Protein AF-A0A286GC21-F1 (afdb_monomer)

Nearest PDB structures (foldseek):
  1fx3-assembly1_D  TM=7.717E-01  e=6.168E-07  Haemophilus influenzae
  1ozb-assembly2_G  TM=7.376E-01  e=6.910E-07  Haemophilus influenzae
  1qyn-assembly1_C  TM=6.977E-01  e=2.782E-07  Escherichia coli
  1ozb-assembly1_A  TM=7.232E-01  e=8.195E-07  Haemophilus influenzae
  5mtw-assembly1_C  TM=7.475E-01  e=8.432E-06  Mycobacterium tuberculosis H37Rv

Radius of gyration: 21.41 Å; Cα contacts (8 Å, |Δi|>4): 264; chains: 1; bounding box: 46×28×85 Å

Mean predicted aligned error: 9.13 Å

Foldseek 3Di:
DDDDQKDFPDKDWPDKDKDFLVVDDLVLAPPPAWDKDKDWFKDADPVDRQKIKIKIWIWTPPDPPSSDRMTIITIMIIIMGGDPVPPDQQVVQQCRQFVVVQVVVVVVQVVQQVVCVPPPHHGHGHDDDGGDRDRDDPPDDGDPDPPDDDPPDDDDDDDDDDDD

Structure (mmCIF, N/CA/C/O backbone):
data_AF-A0A286GC21-F1
#
_entry.id   AF-A0A286GC21-F1
#
loop_
_atom_site.group_PDB
_atom_site.id
_atom_site.type_symbol
_atom_site.label_atom_id
_atom_site.label_alt_id
_atom_site.label_comp_id
_atom_site.label_asym_id
_atom_site.label_entity_id
_atom_site.label_seq_id
_atom_site.pdbx_PDB_ins_code
_atom_site.Cartn_x
_atom_site.Cartn_y
_atom_site.Cartn_z
_atom_site.occupancy
_atom_site.B_iso_or_equiv
_atom_site.auth_seq_id
_atom_site.auth_comp_id
_atom_site.auth_asym_id
_atom_site.auth_atom_id
_atom_site.pdbx_PDB_model_num
ATOM 1 N N . MET A 1 1 ? -2.721 -15.080 27.162 1.00 50.69 1 MET A N 1
ATOM 2 C CA . MET A 1 1 ? -2.319 -14.499 25.864 1.00 50.69 1 MET A CA 1
ATOM 3 C C . MET A 1 1 ? -3.062 -13.187 25.724 1.00 50.69 1 MET A C 1
ATOM 5 O O . MET A 1 1 ? -4.275 -13.203 25.873 1.00 50.69 1 MET A O 1
ATOM 9 N N . THR A 1 2 ? -2.366 -12.069 25.541 1.00 59.03 2 THR A N 1
ATOM 10 C CA . THR A 1 2 ? -3.025 -10.784 25.263 1.00 59.03 2 THR A CA 1
ATOM 11 C C . THR A 1 2 ? -3.534 -10.825 23.826 1.00 59.03 2 THR A C 1
ATOM 13 O O . THR A 1 2 ? -2.758 -11.153 22.929 1.00 59.03 2 THR A O 1
ATOM 16 N N . ALA A 1 3 ? -4.824 -10.568 23.607 1.00 72.69 3 ALA A N 1
ATOM 17 C CA . ALA A 1 3 ? -5.383 -10.482 22.260 1.00 72.69 3 ALA A CA 1
ATOM 18 C C . ALA A 1 3 ? -4.756 -9.300 21.491 1.00 72.69 3 ALA A C 1
ATOM 20 O O . ALA A 1 3 ? -4.343 -8.309 22.101 1.00 72.69 3 ALA A O 1
ATOM 21 N N . SER A 1 4 ? -4.642 -9.415 20.162 1.00 86.25 4 SER A N 1
ATOM 22 C CA . SER A 1 4 ? -4.171 -8.301 19.329 1.00 86.25 4 SER A CA 1
ATOM 23 C C . SER A 1 4 ? -5.161 -7.142 19.411 1.00 86.25 4 SER A C 1
ATOM 25 O O . SER A 1 4 ? -6.358 -7.356 19.261 1.00 86.25 4 SER A O 1
ATOM 27 N N . ARG A 1 5 ? -4.666 -5.913 19.596 1.00 93.25 5 ARG A N 1
ATOM 28 C CA . ARG A 1 5 ? -5.506 -4.700 19.668 1.00 93.25 5 ARG A CA 1
ATOM 29 C C . ARG A 1 5 ? -6.114 -4.298 18.319 1.00 93.25 5 ARG A C 1
ATOM 31 O O . ARG A 1 5 ? -7.091 -3.558 18.285 1.00 93.25 5 ARG A O 1
ATOM 38 N N . LEU A 1 6 ? -5.524 -4.786 17.230 1.00 96.00 6 LEU A N 1
ATOM 39 C CA . LEU A 1 6 ? -5.981 -4.609 15.857 1.00 96.00 6 LEU A CA 1
ATOM 40 C C . LEU A 1 6 ? -5.883 -5.961 15.148 1.00 96.00 6 LEU A C 1
ATOM 42 O O . LEU A 1 6 ? -4.809 -6.568 15.095 1.00 96.00 6 LEU A O 1
ATOM 46 N N . LEU A 1 7 ? -6.999 -6.438 14.614 1.00 96.62 7 LEU A N 1
ATOM 47 C CA . LEU A 1 7 ? -7.070 -7.659 13.824 1.00 96.62 7 LEU A CA 1
ATOM 48 C C . LEU A 1 7 ? -7.334 -7.290 12.367 1.00 96.62 7 LEU A C 1
ATOM 50 O O . LEU A 1 7 ? -8.310 -6.610 12.076 1.00 96.62 7 LEU A O 1
ATOM 54 N N . LEU A 1 8 ? -6.496 -7.768 11.453 1.00 97.38 8 LEU A N 1
ATOM 55 C CA . LEU A 1 8 ? -6.827 -7.791 10.032 1.00 97.38 8 LEU A CA 1
ATOM 56 C C . LEU A 1 8 ? -7.739 -9.000 9.781 1.00 97.38 8 LEU A C 1
ATOM 58 O O . LEU A 1 8 ? -7.286 -10.134 9.924 1.00 97.38 8 LEU A O 1
ATOM 62 N N . GLU A 1 9 ? -9.005 -8.774 9.428 1.00 96.88 9 GLU A N 1
ATOM 63 C CA . GLU A 1 9 ? -9.924 -9.869 9.087 1.00 96.88 9 GLU A CA 1
ATOM 64 C C . GLU A 1 9 ? -9.631 -10.409 7.686 1.00 96.88 9 GLU A C 1
ATOM 66 O O . GLU A 1 9 ? -9.514 -11.615 7.487 1.00 96.88 9 GLU A O 1
ATOM 71 N N . HIS A 1 10 ? -9.496 -9.505 6.716 1.00 97.00 10 HIS A N 1
ATOM 72 C CA . HIS A 1 10 ? -9.059 -9.798 5.356 1.00 97.00 10 HIS A CA 1
ATOM 73 C C . HIS A 1 10 ? -8.671 -8.500 4.640 1.00 97.00 10 HIS A C 1
ATOM 75 O O . HIS A 1 10 ? -9.008 -7.400 5.081 1.00 97.00 10 HIS A O 1
ATOM 81 N N . TYR A 1 11 ? -7.977 -8.626 3.513 1.00 98.31 11 TYR A N 1
ATOM 82 C CA . TYR A 1 11 ? -7.775 -7.537 2.564 1.00 98.31 11 TYR A CA 1
ATOM 83 C C . TYR A 1 11 ? -7.959 -8.054 1.142 1.00 98.31 11 TYR A C 1
ATOM 85 O O . TYR A 1 11 ? -7.872 -9.258 0.891 1.00 98.31 11 TYR A O 1
ATOM 93 N N . PHE A 1 12 ? -8.194 -7.143 0.209 1.00 98.38 12 PHE A N 1
ATOM 94 C CA . PHE A 1 12 ? -8.270 -7.458 -1.209 1.00 98.38 12 PHE A CA 1
ATOM 95 C C . PHE A 1 12 ? -7.683 -6.332 -2.058 1.00 98.38 12 PHE A C 1
ATOM 97 O O . PHE A 1 12 ? -7.525 -5.195 -1.607 1.00 98.38 12 PHE A O 1
ATOM 104 N N . VAL A 1 13 ? -7.339 -6.679 -3.297 1.00 98.56 13 VAL A N 1
ATOM 105 C CA . VAL A 1 13 ? -6.910 -5.726 -4.321 1.00 98.56 13 VAL A CA 1
ATOM 106 C C . VAL A 1 13 ? -8.155 -5.079 -4.913 1.00 98.56 13 VAL A C 1
ATOM 108 O O . VAL A 1 13 ? -8.978 -5.762 -5.517 1.00 98.56 13 VAL A O 1
ATOM 111 N N . GLU A 1 14 ? -8.296 -3.773 -4.714 1.00 97.94 14 GLU A N 1
ATOM 112 C CA . GLU A 1 14 ? -9.371 -2.964 -5.296 1.00 97.94 14 GLU A CA 1
ATOM 113 C C . GLU A 1 14 ? -8.979 -2.478 -6.699 1.00 97.94 14 GLU A C 1
ATOM 115 O O . GLU A 1 14 ? -9.796 -2.482 -7.615 1.00 97.94 14 GLU A O 1
ATOM 120 N N . GLU A 1 15 ? -7.705 -2.126 -6.887 1.00 98.38 15 GLU A N 1
ATOM 121 C CA . GLU A 1 15 ? -7.144 -1.680 -8.162 1.00 98.38 15 GLU A CA 1
ATOM 122 C C . GLU A 1 15 ? -5.714 -2.209 -8.306 1.00 98.38 15 GLU A C 1
ATOM 124 O O . GLU A 1 15 ? -4.927 -2.127 -7.365 1.00 98.38 15 GLU A O 1
ATOM 129 N N . LEU A 1 16 ? -5.354 -2.720 -9.484 1.00 98.25 16 LEU A N 1
ATOM 130 C CA . LEU A 1 16 ? -3.967 -3.000 -9.852 1.00 98.25 16 LEU A CA 1
ATOM 131 C C . LEU A 1 16 ? -3.754 -2.649 -11.322 1.00 98.25 16 LEU A C 1
ATOM 133 O O . LEU A 1 16 ? -4.297 -3.296 -12.216 1.00 98.25 16 LEU A O 1
ATOM 137 N N . SER A 1 17 ? -2.920 -1.646 -11.557 1.00 97.69 17 SER A N 1
ATOM 138 C CA . SER A 1 17 ? -2.434 -1.246 -12.870 1.00 97.69 17 SER A CA 1
ATOM 139 C C . SER A 1 17 ? -0.913 -1.294 -12.870 1.00 97.69 17 SER A C 1
ATOM 141 O O . SER A 1 17 ? -0.264 -0.723 -11.992 1.00 97.69 17 SER A O 1
ATOM 143 N N . VAL A 1 18 ? -0.344 -1.992 -13.852 1.00 96.69 18 VAL A N 1
ATOM 144 C CA . VAL A 1 18 ? 1.100 -2.050 -14.090 1.00 96.69 18 VAL A CA 1
ATOM 145 C C . VAL A 1 18 ? 1.340 -1.882 -15.580 1.00 96.69 18 VAL A C 1
ATOM 147 O O . VAL A 1 18 ? 0.899 -2.702 -16.383 1.00 96.69 18 VAL A O 1
ATOM 150 N N . ALA A 1 19 ? 2.061 -0.830 -15.946 1.00 94.88 19 ALA A N 1
ATOM 151 C CA . ALA A 1 19 ? 2.492 -0.578 -17.311 1.00 94.88 19 ALA A CA 1
ATOM 152 C C . ALA A 1 19 ? 4.019 -0.522 -17.356 1.00 94.88 19 ALA A C 1
ATOM 154 O O . ALA A 1 19 ? 4.627 0.326 -16.708 1.00 94.88 19 ALA A O 1
ATOM 155 N N . ALA A 1 20 ? 4.638 -1.420 -18.119 1.00 94.56 20 ALA A N 1
ATOM 156 C CA . ALA A 1 20 ? 6.063 -1.347 -18.421 1.00 94.56 20 ALA A CA 1
ATOM 157 C C . ALA A 1 20 ? 6.313 -0.280 -19.497 1.00 94.56 20 ALA A C 1
ATOM 159 O O . ALA A 1 20 ? 5.565 -0.196 -20.473 1.00 94.56 20 ALA A O 1
ATOM 160 N N . ASN A 1 21 ? 7.375 0.508 -19.350 1.00 92.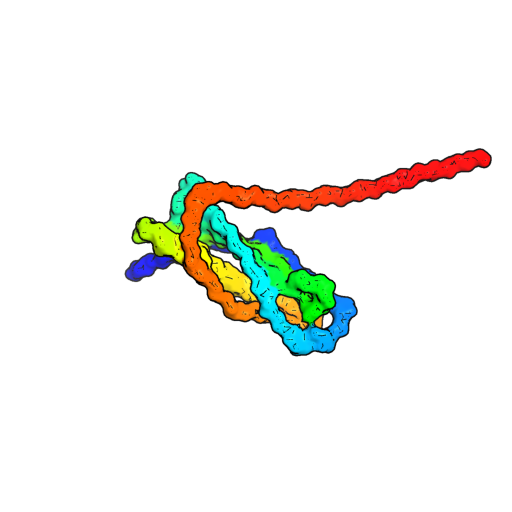69 21 ASN A N 1
ATOM 161 C CA . ASN A 1 21 ? 7.796 1.483 -20.353 1.00 92.69 21 ASN A CA 1
ATOM 162 C C . ASN A 1 21 ? 8.614 0.808 -21.471 1.00 92.69 21 ASN A C 1
ATOM 164 O O . ASN A 1 21 ? 9.819 1.003 -21.581 1.00 92.69 21 ASN A O 1
ATOM 168 N N . VAL A 1 22 ? 7.961 -0.058 -22.252 1.00 91.50 22 VAL A N 1
ATOM 169 C CA . VAL A 1 22 ? 8.617 -0.972 -23.211 1.00 91.50 22 VAL A CA 1
ATOM 170 C C . VAL A 1 22 ? 9.337 -0.279 -24.369 1.00 91.50 22 VAL A C 1
ATOM 172 O O . VAL A 1 22 ? 10.215 -0.888 -24.973 1.00 91.50 22 VAL A O 1
ATOM 175 N N . ASP A 1 23 ? 8.981 0.970 -24.665 1.00 89.88 23 ASP A N 1
ATOM 176 C CA . ASP A 1 23 ? 9.559 1.744 -25.768 1.00 89.88 23 ASP A CA 1
ATOM 177 C C . ASP A 1 23 ? 10.816 2.534 -25.354 1.00 89.88 23 ASP A C 1
ATOM 179 O O . ASP A 1 23 ? 11.501 3.100 -26.206 1.00 89.88 23 ASP A O 1
ATOM 183 N N . ALA A 1 24 ? 11.129 2.597 -24.055 1.00 87.38 24 ALA A N 1
ATOM 184 C CA . ALA A 1 24 ? 12.289 3.318 -23.543 1.00 87.38 24 ALA A CA 1
ATOM 185 C C . ALA A 1 24 ? 13.573 2.478 -23.614 1.00 87.38 24 ALA A C 1
ATOM 187 O O . ALA A 1 24 ? 13.557 1.267 -23.391 1.00 87.38 24 ALA A O 1
ATOM 188 N N . ASP A 1 25 ? 14.704 3.144 -23.864 1.00 88.50 25 ASP A N 1
ATOM 189 C CA . ASP A 1 25 ? 16.025 2.523 -23.749 1.00 88.50 25 ASP A CA 1
ATOM 190 C C . ASP A 1 25 ? 16.265 2.105 -22.285 1.00 88.50 25 ASP A C 1
ATOM 192 O O . ASP A 1 25 ? 16.293 2.979 -21.415 1.00 88.50 25 ASP A O 1
ATOM 196 N N . PRO A 1 26 ? 16.473 0.807 -21.980 1.00 87.88 26 PRO A N 1
ATOM 197 C CA . PRO A 1 26 ? 16.720 0.344 -20.616 1.00 87.88 26 PRO A CA 1
ATOM 198 C C . PRO A 1 26 ? 17.866 1.073 -19.896 1.00 87.88 26 PRO A C 1
ATOM 200 O O . PRO A 1 26 ? 17.869 1.131 -18.665 1.00 87.88 26 PRO A O 1
ATOM 203 N N . ALA A 1 27 ? 18.831 1.637 -20.635 1.00 88.62 27 ALA A N 1
ATOM 204 C CA . ALA A 1 27 ? 19.946 2.391 -20.069 1.00 88.62 27 ALA A CA 1
ATOM 205 C C . ALA A 1 27 ? 19.496 3.616 -19.253 1.00 88.62 27 ALA A C 1
ATOM 207 O O . ALA A 1 27 ? 20.182 3.991 -18.303 1.00 88.62 27 ALA A O 1
ATOM 208 N N . VAL A 1 28 ? 18.330 4.204 -19.555 1.00 88.56 28 VAL A N 1
ATOM 209 C CA . VAL A 1 28 ? 17.809 5.369 -18.815 1.00 88.56 28 VAL A CA 1
ATOM 210 C C . VAL A 1 28 ? 17.364 5.020 -17.391 1.00 88.56 28 VAL A C 1
ATOM 212 O O . VAL A 1 28 ? 17.217 5.911 -16.561 1.00 88.56 28 VAL A O 1
ATOM 215 N N . PHE A 1 29 ? 17.181 3.730 -17.085 1.00 89.56 29 PHE A N 1
ATOM 216 C CA . PHE A 1 29 ? 16.713 3.256 -15.780 1.00 89.56 29 PHE A CA 1
ATOM 217 C C . PHE A 1 29 ? 17.834 2.798 -14.841 1.00 89.56 29 PHE A C 1
ATOM 219 O O . PHE A 1 29 ? 17.536 2.397 -13.718 1.00 89.56 29 PHE A O 1
ATOM 226 N N . ALA A 1 30 ? 19.104 2.832 -15.262 1.00 86.69 30 ALA A N 1
ATOM 227 C CA . ALA A 1 30 ? 20.219 2.260 -14.493 1.00 86.69 30 ALA A CA 1
ATOM 228 C C . ALA A 1 30 ? 20.303 2.804 -13.050 1.00 86.69 30 ALA A C 1
ATOM 230 O O . ALA A 1 30 ? 20.485 2.049 -12.088 1.00 86.69 30 ALA A O 1
ATOM 231 N N . ASP A 1 31 ? 20.078 4.108 -12.893 1.00 88.44 31 ASP A N 1
ATOM 232 C CA . ASP A 1 31 ? 20.121 4.797 -11.601 1.00 88.44 31 ASP A CA 1
ATOM 233 C C . ASP A 1 31 ? 18.734 5.084 -11.017 1.00 88.44 31 ASP A C 1
ATOM 235 O O . ASP A 1 31 ? 18.626 5.633 -9.921 1.00 88.44 31 ASP A O 1
ATOM 239 N N . TRP A 1 32 ? 17.666 4.664 -11.700 1.00 91.56 32 TRP A N 1
ATOM 240 C CA . TRP A 1 32 ? 16.309 4.883 -11.219 1.00 91.56 32 TRP A CA 1
ATOM 241 C C . TRP A 1 32 ? 16.063 4.130 -9.909 1.00 91.56 32 TRP A C 1
ATOM 243 O O . TRP A 1 32 ? 16.501 2.987 -9.720 1.00 91.56 32 TRP A O 1
ATOM 253 N N . ARG A 1 33 ? 15.347 4.772 -8.988 1.00 92.25 33 ARG A N 1
ATOM 254 C CA . ARG A 1 33 ? 14.902 4.183 -7.726 1.00 92.25 33 ARG A CA 1
ATOM 255 C C . ARG A 1 33 ? 13.405 4.440 -7.560 1.00 92.25 33 ARG A C 1
ATOM 257 O O . ARG A 1 33 ? 12.933 5.504 -7.949 1.00 92.25 33 ARG A O 1
ATOM 264 N N . PRO A 1 34 ? 12.651 3.481 -7.001 1.00 94.12 34 PRO A N 1
ATOM 265 C CA . PRO A 1 34 ? 11.231 3.673 -6.773 1.00 94.12 34 PRO A CA 1
ATOM 266 C C . PRO A 1 34 ? 10.993 4.709 -5.678 1.00 94.12 34 PRO A C 1
ATOM 268 O O . PRO A 1 34 ? 11.397 4.511 -4.533 1.00 94.12 34 PRO A O 1
ATOM 271 N N . GLU A 1 35 ? 10.267 5.760 -6.034 1.00 93.62 35 GLU A N 1
ATOM 272 C CA . GLU A 1 35 ? 9.711 6.748 -5.112 1.00 93.62 35 GLU A CA 1
ATOM 273 C C . GLU A 1 35 ? 8.191 6.536 -5.065 1.00 93.62 35 GLU A C 1
ATOM 275 O O . GLU A 1 35 ? 7.482 6.935 -5.994 1.00 93.62 35 GLU A O 1
ATOM 280 N N . PRO A 1 36 ? 7.674 5.791 -4.071 1.00 95.56 36 PRO A N 1
ATOM 281 C CA . PRO A 1 36 ? 6.247 5.552 -3.961 1.00 95.56 36 PRO A CA 1
ATOM 282 C C . PRO A 1 36 ? 5.530 6.786 -3.407 1.00 95.56 36 PRO A C 1
ATOM 284 O O . PRO A 1 36 ? 5.931 7.348 -2.395 1.00 95.56 36 PRO A O 1
ATOM 287 N N . ALA A 1 37 ? 4.409 7.148 -4.020 1.00 96.44 37 ALA A N 1
ATOM 288 C CA . ALA A 1 37 ? 3.423 8.037 -3.419 1.00 96.44 37 ALA A CA 1
ATOM 289 C C . ALA A 1 37 ? 2.324 7.191 -2.765 1.00 96.44 37 ALA A C 1
ATOM 291 O O . ALA A 1 37 ? 1.856 6.219 -3.371 1.00 96.44 37 ALA A O 1
ATOM 292 N N . THR A 1 38 ? 1.905 7.552 -1.549 1.00 97.25 38 THR A N 1
ATOM 293 C CA . THR A 1 38 ? 0.845 6.837 -0.828 1.00 97.25 38 THR A CA 1
ATOM 294 C C . THR A 1 38 ? -0.355 7.728 -0.511 1.00 97.25 38 THR A C 1
ATOM 296 O O . THR A 1 38 ? -0.210 8.861 -0.061 1.00 97.25 38 THR A O 1
ATOM 299 N N . GLU A 1 39 ? -1.558 7.199 -0.733 1.00 97.50 39 GLU A N 1
ATOM 300 C CA . GLU A 1 39 ? -2.834 7.822 -0.352 1.00 97.50 39 GLU A CA 1
ATOM 301 C C . GLU A 1 39 ? -3.577 6.869 0.588 1.00 97.50 39 GLU A C 1
ATOM 303 O O . GLU A 1 39 ? -3.544 5.647 0.395 1.00 97.50 39 GLU A O 1
ATOM 308 N N . ARG A 1 40 ? -4.230 7.415 1.617 1.00 97.06 40 ARG A N 1
ATOM 309 C CA . ARG A 1 40 ? -4.917 6.643 2.658 1.00 97.06 40 ARG A CA 1
ATOM 310 C C . ARG A 1 40 ? -6.344 7.151 2.809 1.00 97.06 40 ARG A C 1
ATOM 312 O O . ARG A 1 40 ? -6.530 8.339 3.045 1.00 97.06 40 ARG A O 1
ATOM 319 N N . ASP A 1 41 ? -7.309 6.239 2.738 1.00 95.81 41 ASP A N 1
ATOM 320 C CA . ASP A 1 41 ? -8.713 6.529 3.035 1.00 95.81 41 ASP A CA 1
ATOM 321 C C . ASP A 1 41 ? -9.186 5.646 4.188 1.00 95.81 41 ASP A C 1
ATOM 323 O O . ASP A 1 41 ? -8.882 4.448 4.240 1.00 95.81 41 ASP A O 1
ATOM 327 N N . TYR A 1 42 ? -9.966 6.227 5.091 1.00 95.00 42 TYR A N 1
ATOM 328 C CA . TYR A 1 42 ? -10.481 5.549 6.274 1.00 95.00 42 TYR A CA 1
ATOM 329 C C . TYR A 1 42 ? -12.004 5.608 6.265 1.00 95.00 42 TYR A C 1
ATOM 331 O O . TYR A 1 42 ? -12.589 6.645 5.965 1.00 95.00 42 TYR A O 1
ATOM 339 N N . ALA A 1 43 ? -12.652 4.498 6.601 1.00 92.62 43 ALA A N 1
ATOM 340 C CA . ALA A 1 43 ? -14.097 4.455 6.777 1.00 92.62 43 ALA A CA 1
ATOM 341 C C . ALA A 1 43 ? -14.458 3.556 7.958 1.00 92.62 43 ALA A C 1
ATOM 343 O O . ALA A 1 43 ? -13.828 2.522 8.178 1.00 92.62 43 ALA A O 1
ATOM 344 N N . SER A 1 44 ? -15.496 3.925 8.698 1.00 88.69 44 SER A N 1
ATOM 345 C CA . SER A 1 44 ? -16.064 3.088 9.756 1.00 88.69 44 SER A CA 1
ATOM 346 C C . SER A 1 44 ? -17.309 2.377 9.239 1.00 88.69 44 SER A C 1
ATOM 348 O O . SER A 1 44 ? -18.056 2.929 8.430 1.00 88.69 44 SER A O 1
ATOM 350 N N . SER A 1 45 ? -17.534 1.141 9.683 1.00 86.31 45 SER A N 1
ATOM 351 C CA . SER A 1 45 ? -18.771 0.433 9.367 1.00 86.31 45 SER A CA 1
ATOM 352 C C . SER A 1 45 ? -19.943 1.064 10.129 1.00 86.31 45 SER A C 1
ATOM 354 O O . SER A 1 45 ? -19.848 1.210 11.350 1.00 86.31 45 SER A O 1
ATOM 356 N N . PRO A 1 46 ? -21.059 1.403 9.456 1.00 80.56 46 PRO A N 1
ATOM 357 C CA . PRO A 1 46 ? -22.259 1.883 10.139 1.00 80.56 46 PRO A CA 1
ATOM 358 C C . PRO A 1 46 ? -22.920 0.785 10.989 1.00 80.56 46 PRO A C 1
ATOM 360 O O . PRO A 1 46 ? -23.606 1.095 11.960 1.00 80.56 46 PRO A O 1
ATOM 363 N 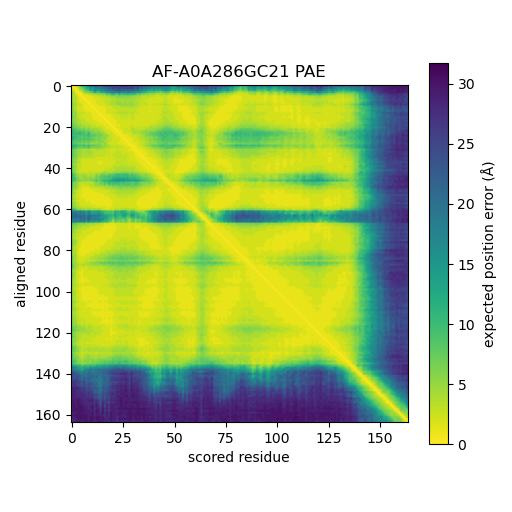N . ASP A 1 47 ? -22.692 -0.487 10.648 1.00 86.56 47 ASP A N 1
ATOM 364 C CA . ASP A 1 47 ? -23.341 -1.637 11.286 1.00 86.56 47 ASP A CA 1
ATOM 365 C C . ASP A 1 47 ? -22.542 -2.206 12.474 1.00 86.56 47 ASP A C 1
ATOM 367 O O . ASP A 1 47 ? -23.111 -2.843 13.360 1.00 86.56 47 ASP A O 1
ATOM 371 N N . ASP A 1 48 ? -21.219 -1.998 12.510 1.00 89.94 48 ASP A N 1
ATOM 372 C CA . ASP A 1 48 ? -20.352 -2.440 13.613 1.00 89.94 48 ASP A CA 1
ATOM 373 C C . ASP A 1 48 ? -19.254 -1.398 13.879 1.00 89.94 48 ASP A C 1
ATOM 375 O O . ASP A 1 48 ? -18.291 -1.324 13.113 1.00 89.94 48 ASP A O 1
ATOM 379 N N . PRO A 1 49 ? -19.320 -0.640 14.990 1.00 87.38 49 PRO A N 1
ATOM 380 C CA . PRO A 1 49 ? -18.369 0.434 15.287 1.00 87.38 49 PRO A CA 1
ATOM 381 C C . PRO A 1 49 ? -16.937 -0.056 15.542 1.00 87.38 49 PRO A C 1
ATOM 383 O O . PRO A 1 49 ? -16.033 0.757 15.708 1.00 87.38 49 PRO A O 1
ATOM 386 N N . ARG A 1 50 ? -16.719 -1.375 15.611 1.00 90.50 50 ARG A N 1
ATOM 387 C CA . ARG A 1 50 ? -15.389 -1.981 15.756 1.00 90.50 50 ARG A CA 1
ATOM 388 C C . ARG A 1 50 ? -14.775 -2.370 14.419 1.00 90.50 50 ARG A C 1
ATOM 390 O O . ARG A 1 50 ? -13.609 -2.759 14.405 1.00 90.50 50 ARG A O 1
ATOM 397 N N . LEU A 1 51 ? -15.548 -2.340 13.334 1.00 94.62 51 LEU A N 1
ATOM 398 C CA . LEU A 1 51 ? -15.077 -2.627 11.988 1.00 94.62 51 LEU A CA 1
ATOM 399 C C . LEU A 1 51 ? -14.723 -1.332 11.268 1.00 94.62 51 LEU A C 1
ATOM 401 O O . LEU A 1 51 ? -15.556 -0.445 11.088 1.00 94.62 51 LEU A O 1
ATOM 405 N N . HIS A 1 52 ? -13.487 -1.276 10.792 1.00 96.12 52 HIS A N 1
ATOM 406 C CA . HIS A 1 52 ? -12.955 -0.162 10.031 1.00 96.12 52 HIS A CA 1
ATOM 407 C C . HIS A 1 52 ? -12.364 -0.663 8.721 1.00 96.12 52 HIS A C 1
ATOM 409 O O . HIS A 1 52 ? -11.772 -1.741 8.643 1.00 96.12 52 HIS A O 1
ATOM 415 N N . GLN A 1 53 ? -12.511 0.146 7.686 1.00 96.62 53 GLN A N 1
ATOM 416 C CA . GLN A 1 53 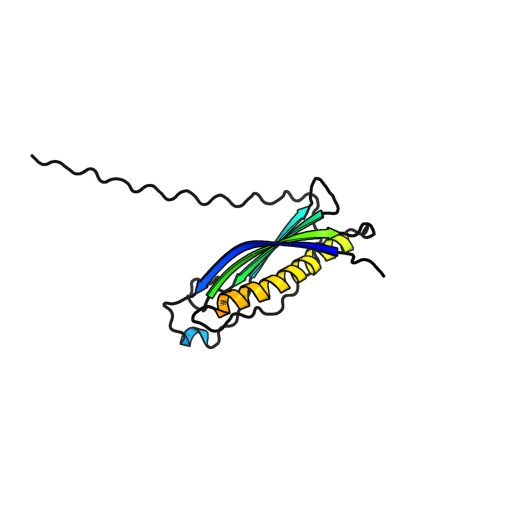? -11.873 -0.056 6.404 1.00 96.62 53 GLN A CA 1
ATOM 417 C C . GLN A 1 53 ? -10.723 0.928 6.280 1.00 96.62 53 GLN A C 1
ATOM 419 O O . GLN A 1 53 ? -10.891 2.123 6.522 1.00 96.62 53 GLN A O 1
ATOM 424 N N . VAL A 1 54 ? -9.570 0.417 5.868 1.00 98.00 54 VAL A N 1
ATOM 425 C CA . VAL A 1 54 ? -8.430 1.242 5.478 1.00 98.00 54 VAL A CA 1
ATOM 426 C C . VAL A 1 54 ? -8.115 0.916 4.033 1.00 98.00 54 VAL A C 1
ATOM 428 O O . VAL A 1 54 ? -7.855 -0.242 3.694 1.00 98.00 54 VAL A O 1
ATOM 431 N N . ARG A 1 55 ? -8.160 1.930 3.177 1.00 98.38 55 ARG A N 1
ATOM 432 C CA . ARG A 1 55 ? -7.678 1.848 1.804 1.00 98.38 55 ARG A CA 1
ATOM 433 C C . ARG A 1 55 ? -6.290 2.460 1.750 1.00 98.38 55 ARG A C 1
ATOM 435 O O . ARG A 1 55 ? -6.087 3.569 2.230 1.00 98.38 55 ARG A O 1
ATOM 442 N N . LEU A 1 56 ? -5.350 1.731 1.167 1.00 98.75 56 LEU A N 1
ATOM 443 C CA . LEU A 1 56 ? -4.008 2.215 0.874 1.00 98.75 56 LEU A CA 1
ATOM 444 C C . LEU A 1 56 ? -3.802 2.159 -0.634 1.00 98.75 56 LEU A C 1
ATOM 446 O O . LEU A 1 56 ? -3.830 1.075 -1.220 1.00 98.75 56 LEU A O 1
ATOM 450 N N . THR A 1 57 ? -3.560 3.314 -1.242 1.00 98.69 57 THR A N 1
ATOM 451 C CA . THR A 1 57 ? -3.109 3.397 -2.631 1.00 98.69 57 THR A CA 1
ATOM 452 C C . THR A 1 57 ? -1.616 3.654 -2.665 1.00 98.69 57 THR A C 1
ATOM 454 O O . THR A 1 57 ? -1.132 4.542 -1.973 1.00 98.69 57 THR A O 1
ATOM 457 N N . VAL A 1 58 ? -0.897 2.895 -3.484 1.00 98.44 58 VAL A N 1
ATOM 458 C CA . VAL A 1 58 ? 0.528 3.062 -3.761 1.00 98.44 58 VAL A CA 1
ATOM 459 C C . VAL A 1 58 ? 0.692 3.343 -5.249 1.00 98.44 58 VAL A C 1
ATOM 461 O O . VAL A 1 58 ? 0.255 2.549 -6.086 1.00 98.44 58 VAL A O 1
ATOM 464 N N . THR A 1 59 ? 1.338 4.458 -5.575 1.00 97.88 59 THR A N 1
ATOM 465 C CA . THR A 1 59 ? 1.663 4.843 -6.952 1.00 97.88 59 THR A CA 1
ATOM 466 C C . THR A 1 59 ? 3.177 4.927 -7.116 1.00 97.88 59 THR A C 1
ATOM 468 O O . THR A 1 59 ? 3.850 5.485 -6.259 1.00 97.88 59 THR A O 1
ATOM 471 N N . VAL A 1 60 ? 3.724 4.383 -8.204 1.00 95.56 60 VAL A N 1
ATOM 472 C CA . VAL A 1 60 ? 5.160 4.450 -8.539 1.00 95.56 60 VAL A CA 1
ATOM 473 C C . VAL A 1 60 ? 5.319 4.872 -9.993 1.00 95.56 60 VAL A C 1
ATOM 475 O O . VAL A 1 60 ? 4.584 4.386 -10.856 1.00 95.56 60 VAL A O 1
ATOM 478 N N . GLY A 1 61 ? 6.299 5.737 -10.267 1.00 90.94 61 GLY A N 1
ATOM 479 C CA . GLY A 1 61 ? 6.602 6.188 -11.625 1.00 90.94 61 GLY A CA 1
ATOM 480 C C . GLY A 1 61 ? 5.512 7.091 -12.202 1.00 90.94 61 GLY A C 1
ATOM 481 O O . GLY A 1 61 ? 5.154 6.946 -13.364 1.00 90.94 61 GLY A O 1
ATOM 482 N N . HIS A 1 62 ? 4.950 7.993 -11.392 1.00 74.44 62 HIS A N 1
ATOM 483 C CA . HIS A 1 62 ? 3.881 8.904 -11.820 1.00 74.44 62 HIS A CA 1
ATOM 484 C C . HIS A 1 62 ? 4.350 9.993 -12.803 1.00 74.44 62 HIS A C 1
ATOM 486 O O . HIS A 1 62 ? 3.543 10.797 -13.262 1.00 74.44 62 HIS A O 1
ATOM 492 N N . ASP A 1 63 ? 5.643 10.039 -13.119 1.00 66.56 63 ASP A N 1
ATOM 493 C CA . ASP A 1 63 ? 6.227 11.042 -13.997 1.00 66.56 63 ASP A CA 1
ATOM 494 C C . ASP A 1 63 ? 6.017 10.654 -15.464 1.00 66.56 63 ASP A C 1
ATOM 496 O O . ASP A 1 63 ? 6.538 9.644 -15.949 1.00 66.56 63 ASP A O 1
ATOM 500 N N . ASP A 1 64 ? 5.337 11.516 -16.219 1.00 58.72 64 ASP A N 1
ATOM 501 C CA . ASP A 1 64 ? 5.188 11.383 -17.676 1.00 58.72 64 ASP A CA 1
ATOM 502 C C . ASP A 1 64 ? 6.509 11.604 -18.442 1.00 58.72 64 ASP A C 1
ATOM 504 O O . ASP A 1 64 ? 6.553 11.503 -19.668 1.00 58.72 64 ASP A O 1
ATOM 508 N N . SER A 1 65 ? 7.611 11.873 -17.733 1.00 66.00 65 SER A N 1
ATOM 509 C CA . SER A 1 65 ? 8.953 12.055 -18.299 1.00 66.00 65 SER A CA 1
ATOM 510 C C . SER A 1 65 ? 9.526 10.784 -18.939 1.00 66.00 65 SER A C 1
ATOM 512 O O . SER A 1 65 ? 10.562 10.848 -19.598 1.00 66.00 65 SER A O 1
ATOM 514 N N . GLY A 1 66 ? 8.884 9.625 -18.739 1.00 66.88 66 GLY A N 1
ATOM 515 C CA . GLY A 1 66 ? 9.386 8.333 -19.208 1.00 66.88 66 GLY A CA 1
ATOM 516 C C . GLY A 1 66 ? 10.603 7.835 -18.422 1.00 66.88 66 GLY A C 1
ATOM 517 O O . GLY A 1 66 ? 11.235 6.869 -18.838 1.00 66.88 66 GLY A O 1
ATOM 518 N N . ALA A 1 67 ? 10.919 8.461 -17.285 1.00 80.25 67 ALA A N 1
ATOM 519 C CA . ALA A 1 67 ? 12.104 8.163 -16.482 1.00 80.25 67 ALA A CA 1
ATOM 520 C C . ALA A 1 67 ? 11.965 6.931 -15.566 1.00 80.25 67 ALA A C 1
ATOM 522 O O . ALA A 1 67 ? 12.918 6.584 -14.875 1.00 80.25 67 ALA A O 1
ATOM 523 N N . ALA A 1 68 ? 10.809 6.257 -15.555 1.00 92.56 68 ALA A N 1
ATOM 524 C CA . ALA A 1 68 ? 10.571 5.057 -14.753 1.00 92.56 68 ALA A CA 1
ATOM 525 C C . ALA A 1 68 ? 10.369 3.804 -15.634 1.00 92.56 68 ALA A C 1
ATOM 527 O O . ALA A 1 68 ? 9.682 3.885 -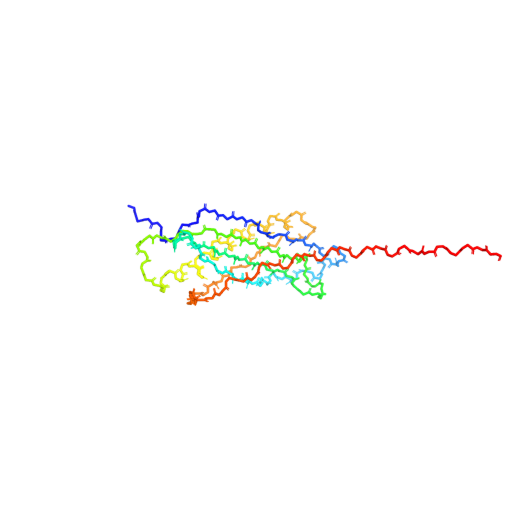16.660 1.00 92.56 68 ALA A O 1
ATOM 528 N N . PRO A 1 69 ? 10.897 2.630 -15.226 1.00 95.00 69 PRO A N 1
ATOM 529 C CA . PRO A 1 69 ? 10.726 1.375 -15.965 1.00 95.00 69 PRO A CA 1
ATOM 530 C C . PRO A 1 69 ? 9.280 0.867 -15.926 1.00 95.00 69 PRO A C 1
ATOM 532 O O . PRO A 1 69 ? 8.819 0.199 -16.854 1.00 95.00 69 PRO A O 1
ATOM 535 N N . TYR A 1 70 ? 8.552 1.200 -14.859 1.00 95.62 70 TYR A N 1
ATOM 536 C CA . TYR A 1 70 ? 7.157 0.834 -14.661 1.00 95.62 70 TYR A CA 1
ATOM 537 C C . TYR A 1 70 ? 6.358 2.022 -14.135 1.00 95.62 70 TYR A C 1
ATOM 539 O O . TYR A 1 70 ? 6.832 2.755 -13.267 1.00 95.62 70 TYR A O 1
ATOM 547 N N . ARG A 1 71 ? 5.113 2.140 -14.598 1.00 95.50 71 ARG A N 1
ATOM 548 C CA . ARG A 1 71 ? 4.061 2.902 -13.925 1.00 95.50 71 ARG A CA 1
ATOM 549 C C . ARG A 1 71 ? 3.165 1.926 -13.189 1.00 95.50 71 ARG A C 1
ATOM 551 O O . ARG A 1 71 ? 2.604 1.020 -13.809 1.00 95.50 71 ARG A O 1
ATOM 558 N N . VAL A 1 72 ? 3.058 2.094 -11.880 1.00 97.19 72 VAL A N 1
ATOM 559 C CA . VAL A 1 72 ? 2.275 1.213 -11.014 1.00 97.19 72 VAL A CA 1
ATOM 560 C C . VAL A 1 72 ? 1.253 2.043 -10.261 1.00 97.19 72 VAL A C 1
ATOM 562 O O . VAL A 1 72 ? 1.607 3.068 -9.684 1.00 97.19 72 VAL A O 1
ATOM 565 N N . ARG A 1 73 ? 0.009 1.568 -10.222 1.00 98.12 73 ARG A N 1
ATOM 566 C CA . ARG A 1 73 ? -1.012 2.014 -9.274 1.00 98.12 73 ARG A CA 1
ATOM 567 C C . ARG A 1 73 ? -1.658 0.785 -8.651 1.00 98.12 73 ARG A C 1
ATOM 569 O O . ARG A 1 73 ? -2.203 -0.055 -9.362 1.00 98.12 73 ARG A O 1
ATOM 576 N N . LEU A 1 74 ? -1.563 0.667 -7.335 1.00 98.69 74 LEU A N 1
ATOM 577 C CA . LEU A 1 74 ? -2.129 -0.431 -6.562 1.00 98.69 74 LEU A CA 1
ATOM 578 C C . LEU A 1 74 ? -2.975 0.148 -5.436 1.00 98.69 74 LEU A C 1
ATOM 580 O O . LEU A 1 74 ? -2.440 0.862 -4.596 1.00 98.69 74 LEU A O 1
ATOM 584 N N . ALA A 1 75 ? -4.257 -0.197 -5.387 1.00 98.75 75 ALA A N 1
ATOM 585 C CA . ALA A 1 75 ? -5.122 0.080 -4.250 1.00 98.75 75 ALA A CA 1
ATOM 586 C C . ALA A 1 75 ? -5.470 -1.226 -3.532 1.00 98.75 75 ALA A C 1
ATOM 588 O O . ALA A 1 75 ? -6.019 -2.159 -4.125 1.00 98.75 75 ALA A O 1
ATOM 589 N N . LEU A 1 76 ? -5.158 -1.282 -2.241 1.00 98.75 76 LEU A N 1
ATOM 590 C CA . LEU A 1 76 ? -5.565 -2.354 -1.342 1.00 98.75 76 LEU A CA 1
ATOM 591 C C . LEU A 1 76 ? -6.617 -1.827 -0.379 1.00 98.75 76 LEU A C 1
ATOM 593 O O . LEU A 1 76 ? -6.451 -0.745 0.183 1.00 98.75 76 LEU A O 1
ATOM 597 N N . ARG A 1 77 ? -7.649 -2.629 -0.127 1.00 98.62 77 ARG A N 1
ATOM 598 C CA . ARG A 1 77 ? -8.610 -2.379 0.945 1.00 98.62 77 ARG A CA 1
ATOM 599 C C . ARG A 1 77 ? -8.482 -3.458 2.003 1.00 98.62 77 ARG A C 1
ATOM 601 O O . ARG A 1 77 ? -8.641 -4.639 1.706 1.00 98.62 77 ARG A O 1
ATOM 608 N N . GLY A 1 78 ? -8.185 -3.043 3.229 1.00 98.25 78 GLY A N 1
ATOM 609 C CA . GLY A 1 78 ? -8.161 -3.906 4.402 1.00 98.25 78 GLY A CA 1
ATOM 610 C C . GLY A 1 78 ? -9.376 -3.683 5.286 1.00 98.25 78 GLY A C 1
ATOM 611 O O . GLY A 1 78 ? -9.783 -2.542 5.510 1.00 98.25 78 GLY A O 1
ATOM 612 N N . ILE A 1 79 ? -9.920 -4.779 5.806 1.00 97.69 79 ILE A N 1
ATOM 613 C CA . ILE A 1 79 ? -10.984 -4.783 6.805 1.00 97.69 79 ILE A CA 1
ATOM 614 C C . ILE A 1 79 ? -10.364 -5.131 8.152 1.00 97.69 79 ILE A C 1
ATOM 616 O O . ILE A 1 79 ? -9.828 -6.226 8.348 1.00 97.69 79 ILE A O 1
ATOM 620 N N . PHE A 1 80 ? -10.420 -4.175 9.071 1.00 97.69 80 PHE A N 1
ATOM 621 C CA . PHE A 1 80 ? -9.784 -4.255 10.373 1.00 97.69 80 PHE A CA 1
ATOM 622 C C . PHE A 1 80 ? -10.818 -4.228 11.488 1.00 97.69 80 PHE A C 1
ATOM 624 O O . PHE A 1 80 ? -11.751 -3.426 11.468 1.00 97.69 80 PHE A O 1
ATOM 631 N N . ARG A 1 81 ? -10.610 -5.071 12.496 1.00 96.50 81 ARG A N 1
ATOM 632 C CA . ARG A 1 81 ? -11.374 -5.068 13.736 1.00 96.50 81 ARG A CA 1
ATOM 633 C C . ARG A 1 81 ? -10.529 -4.524 14.878 1.00 96.50 81 ARG A C 1
ATOM 635 O O . ARG A 1 81 ? -9.435 -5.028 15.137 1.00 96.50 81 ARG A O 1
ATOM 642 N N . ILE A 1 82 ? -11.058 -3.527 15.575 1.00 95.88 82 ILE A N 1
ATOM 643 C CA . ILE A 1 82 ? -10.480 -3.004 16.813 1.00 95.88 82 ILE A CA 1
ATOM 644 C C . ILE A 1 82 ? -10.960 -3.856 17.991 1.00 95.88 82 ILE A C 1
ATOM 646 O O . ILE A 1 82 ? -12.142 -4.207 18.085 1.00 95.88 82 ILE A O 1
ATOM 650 N N . ASP A 1 83 ? -10.032 -4.215 18.879 1.00 94.69 83 ASP A N 1
ATOM 651 C CA . ASP A 1 83 ? -10.369 -4.952 20.096 1.00 94.69 83 ASP A CA 1
ATOM 652 C C . ASP A 1 83 ? -11.247 -4.093 21.030 1.00 94.69 83 ASP A C 1
ATOM 654 O O . ASP A 1 83 ? -10.962 -2.904 21.203 1.00 94.69 83 ASP A O 1
ATOM 658 N N . PRO A 1 84 ? -12.288 -4.662 21.670 1.00 91.50 84 PRO A N 1
ATOM 659 C CA . PRO A 1 84 ? -13.160 -3.918 22.579 1.00 91.50 84 PRO A CA 1
ATOM 660 C C . PRO A 1 84 ? -12.441 -3.232 23.746 1.00 91.50 84 PRO A C 1
ATOM 662 O O . PRO A 1 84 ? -12.983 -2.285 24.301 1.00 91.50 84 PRO A O 1
ATOM 665 N N . SER A 1 85 ? -11.241 -3.682 24.133 1.00 92.44 85 SER A N 1
ATOM 666 C CA . SER A 1 85 ? -10.460 -3.047 25.199 1.00 92.44 85 SER A CA 1
ATOM 667 C C . SER A 1 85 ? -9.845 -1.702 24.790 1.00 92.44 85 SER A C 1
ATOM 669 O O . SER A 1 85 ? -9.194 -1.055 25.610 1.00 92.44 85 SER A O 1
ATOM 671 N N . VAL A 1 86 ? -9.923 -1.316 23.513 1.00 93.62 86 VAL A N 1
ATOM 672 C CA . VAL A 1 86 ? -9.368 -0.058 23.001 1.00 93.62 86 VAL A CA 1
ATOM 673 C C . VAL A 1 86 ? -10.429 1.037 23.103 1.00 93.62 86 VAL A C 1
ATOM 675 O O . VAL A 1 86 ? -11.151 1.319 22.153 1.00 93.62 86 VAL A O 1
ATOM 678 N N . GLU A 1 87 ? -10.510 1.658 24.276 1.00 90.50 87 GLU A N 1
ATOM 679 C CA . GLU A 1 87 ? -11.430 2.777 24.542 1.00 90.50 87 GLU A CA 1
ATOM 680 C C . GLU A 1 87 ? -10.802 4.146 24.224 1.00 90.50 87 GLU A C 1
ATOM 682 O O . GLU A 1 87 ? -11.502 5.118 23.944 1.00 90.50 87 GLU A O 1
ATOM 687 N N . ASP A 1 88 ? -9.469 4.238 24.256 1.00 93.50 88 ASP A N 1
ATOM 688 C CA . ASP A 1 88 ? -8.749 5.483 23.992 1.00 93.50 88 ASP A CA 1
ATOM 689 C C . ASP A 1 88 ? -8.750 5.812 22.491 1.00 93.50 88 ASP A C 1
ATOM 691 O O . ASP A 1 88 ? -8.190 5.077 21.670 1.00 93.50 88 ASP A O 1
ATOM 695 N N . LYS A 1 89 ? -9.347 6.958 22.137 1.00 91.75 89 LYS A N 1
ATOM 696 C CA . LYS A 1 89 ? -9.452 7.428 20.748 1.00 91.75 89 LYS A CA 1
ATOM 697 C C . LYS A 1 89 ? -8.090 7.598 20.076 1.00 91.75 89 LYS A C 1
ATOM 699 O O . LYS A 1 89 ? -7.943 7.219 18.922 1.00 91.75 89 LYS A O 1
ATOM 704 N N . ARG A 1 90 ? -7.079 8.135 20.768 1.00 93.69 90 ARG A N 1
ATOM 705 C CA . ARG A 1 90 ? -5.748 8.351 20.169 1.00 93.69 90 ARG A CA 1
ATOM 706 C C . ARG A 1 90 ? -5.062 7.027 19.868 1.00 93.69 90 ARG A C 1
ATOM 708 O O . ARG A 1 90 ? -4.396 6.903 18.845 1.00 93.69 90 ARG A O 1
ATOM 715 N N . LEU A 1 91 ? -5.236 6.037 20.743 1.00 94.81 91 LEU A N 1
ATOM 716 C CA . LEU A 1 91 ? -4.751 4.686 20.505 1.00 94.81 91 LEU A CA 1
ATOM 717 C C . LEU A 1 91 ? -5.474 4.044 19.316 1.00 94.81 91 LEU A C 1
ATOM 719 O O . LEU A 1 91 ? -4.803 3.497 18.445 1.00 94.81 91 LEU A O 1
ATOM 723 N N . ARG A 1 92 ? -6.810 4.134 19.257 1.00 94.81 92 ARG A N 1
ATOM 724 C CA . ARG A 1 92 ? -7.607 3.642 18.121 1.00 94.81 92 ARG A CA 1
ATOM 725 C C . ARG A 1 92 ? -7.147 4.278 16.810 1.00 94.81 92 ARG A C 1
ATOM 727 O O . ARG A 1 92 ? -6.838 3.557 15.866 1.00 94.81 92 ARG A O 1
ATOM 734 N N . ASP A 1 93 ? -7.061 5.603 16.769 1.00 95.56 93 ASP A N 1
ATOM 735 C CA . ASP A 1 93 ? -6.680 6.346 15.569 1.00 95.56 93 ASP A CA 1
ATOM 736 C C . ASP A 1 93 ? -5.252 5.971 15.143 1.00 95.56 93 ASP A C 1
ATOM 738 O O . ASP A 1 93 ? -5.031 5.625 13.989 1.00 95.56 93 ASP A O 1
ATOM 742 N N . GLY A 1 94 ? -4.303 5.867 16.081 1.00 96.25 94 GLY A N 1
ATOM 743 C CA . GLY A 1 94 ? -2.951 5.389 15.779 1.00 96.25 94 GLY A CA 1
ATOM 744 C C . GLY A 1 94 ? -2.910 3.967 15.200 1.00 96.25 94 GLY A C 1
ATOM 745 O O . GLY A 1 94 ? -2.140 3.696 14.278 1.00 96.25 94 GLY A O 1
ATOM 746 N N . LEU A 1 95 ? -3.759 3.050 15.673 1.00 96.88 95 LEU A N 1
ATOM 747 C CA . LEU A 1 95 ? -3.864 1.714 15.073 1.00 96.88 95 LEU A CA 1
ATOM 748 C C . LEU A 1 95 ? -4.358 1.789 13.619 1.00 96.88 95 LEU A C 1
ATOM 750 O O . LEU A 1 95 ? -3.830 1.081 12.759 1.00 96.88 95 LEU A O 1
ATOM 754 N N . LEU A 1 96 ? -5.326 2.660 13.332 1.00 96.94 96 LEU A N 1
ATOM 755 C CA . LEU A 1 96 ? -5.917 2.810 12.001 1.00 96.94 96 LEU A CA 1
ATOM 756 C C . LEU A 1 96 ? -5.024 3.583 11.024 1.00 96.94 96 LEU A C 1
ATOM 758 O O . LEU A 1 96 ? -4.965 3.212 9.857 1.00 96.94 96 LEU A O 1
ATOM 762 N N . THR A 1 97 ? -4.304 4.614 11.464 1.00 97.19 97 THR A N 1
ATOM 763 C CA . THR A 1 97 ? -3.552 5.505 10.561 1.00 97.19 97 THR A CA 1
ATOM 764 C C . THR A 1 97 ? -2.071 5.155 10.436 1.00 97.19 97 THR A C 1
ATOM 766 O O . THR A 1 97 ? -1.423 5.578 9.479 1.00 97.19 97 THR A O 1
ATOM 769 N N . ASN A 1 98 ? -1.524 4.376 11.377 1.00 97.25 98 ASN A N 1
ATOM 770 C CA . ASN A 1 98 ? -0.146 3.885 11.334 1.00 97.25 98 ASN A CA 1
ATOM 771 C C . ASN A 1 98 ? -0.100 2.368 11.106 1.00 97.25 98 ASN A C 1
ATOM 773 O O . ASN A 1 98 ? 0.489 1.908 10.125 1.00 97.25 98 ASN A O 1
ATOM 777 N N . THR A 1 99 ? -0.716 1.573 11.986 1.00 97.62 99 THR A N 1
ATOM 778 C CA . THR A 1 99 ? -0.506 0.114 11.974 1.00 97.62 99 THR A CA 1
ATOM 779 C C . THR A 1 99 ? -1.213 -0.557 10.796 1.00 97.62 99 THR A C 1
ATOM 781 O O . THR A 1 99 ? -0.596 -1.348 10.083 1.00 97.62 99 THR A O 1
ATOM 784 N N . ALA A 1 100 ? -2.477 -0.216 10.541 1.00 98.06 100 ALA A N 1
ATOM 785 C CA . ALA A 1 100 ? -3.242 -0.760 9.421 1.00 98.06 100 ALA A CA 1
ATOM 786 C C . ALA A 1 100 ? -2.601 -0.481 8.041 1.00 98.06 100 ALA A C 1
ATOM 788 O O . ALA A 1 100 ? -2.366 -1.448 7.308 1.00 98.06 100 ALA A O 1
ATOM 789 N N . PRO A 1 101 ? -2.233 0.766 7.669 1.00 98.19 101 PRO A N 1
ATOM 790 C CA . PRO A 1 101 ? -1.555 1.009 6.399 1.00 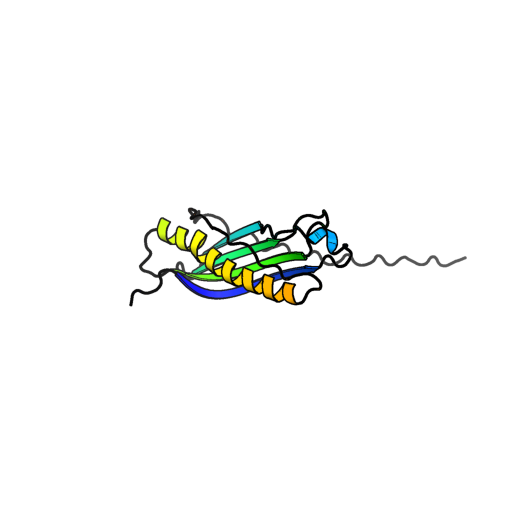98.19 101 PRO A CA 1
ATOM 791 C C . PRO A 1 101 ? -0.162 0.380 6.352 1.00 98.19 101 PRO A C 1
ATOM 793 O O . PRO A 1 101 ? 0.229 -0.078 5.289 1.00 98.19 101 PRO A O 1
ATOM 796 N N . SER A 1 102 ? 0.557 0.240 7.474 1.00 98.19 102 SER A N 1
ATOM 797 C CA . SER A 1 102 ? 1.833 -0.500 7.495 1.00 98.19 102 SER A CA 1
ATOM 798 C C . SER A 1 102 ? 1.657 -1.976 7.111 1.00 98.19 102 SER A C 1
ATOM 800 O O . SER A 1 102 ? 2.451 -2.517 6.339 1.00 98.19 102 SER A O 1
ATOM 802 N N . ILE A 1 103 ? 0.595 -2.625 7.606 1.00 98.31 103 ILE A N 1
ATOM 803 C CA . ILE A 1 103 ? 0.245 -4.007 7.238 1.00 98.31 103 ILE A CA 1
ATOM 804 C C . ILE A 1 103 ? -0.080 -4.092 5.741 1.00 98.31 103 ILE A C 1
ATOM 806 O O . ILE A 1 103 ? 0.467 -4.945 5.040 1.00 98.31 103 ILE A O 1
ATOM 810 N N . LEU A 1 104 ? -0.933 -3.192 5.238 1.00 98.75 104 LEU A N 1
ATOM 811 C CA . LEU A 1 104 ? -1.289 -3.150 3.816 1.00 98.75 104 LEU A CA 1
ATOM 812 C C . LEU A 1 104 ? -0.081 -2.840 2.933 1.00 98.75 104 LEU A C 1
ATOM 814 O O . LEU A 1 104 ? 0.064 -3.438 1.872 1.00 98.75 104 LEU A O 1
ATOM 818 N N . TYR A 1 105 ? 0.821 -1.968 3.376 1.00 98.69 105 TYR A N 1
ATOM 819 C CA . TYR A 1 105 ? 2.039 -1.639 2.649 1.00 98.69 105 TYR A CA 1
ATOM 820 C C . TYR A 1 105 ? 2.955 -2.858 2.527 1.00 98.69 105 TYR A C 1
ATOM 822 O O . TYR A 1 105 ? 3.515 -3.095 1.462 1.00 98.69 105 TYR A O 1
ATOM 830 N N . GLY A 1 106 ? 3.039 -3.695 3.567 1.00 98.31 106 GLY A N 1
ATOM 831 C CA . GLY A 1 106 ? 3.706 -4.998 3.493 1.00 98.31 106 GLY A CA 1
ATOM 832 C C . GLY A 1 106 ? 3.166 -5.874 2.358 1.00 98.31 106 GLY A C 1
ATOM 833 O O . GLY A 1 106 ? 3.942 -6.386 1.555 1.00 98.31 106 GLY A O 1
ATOM 834 N N . ALA A 1 107 ? 1.840 -5.985 2.233 1.00 98.50 107 ALA A N 1
ATOM 835 C CA . ALA A 1 107 ? 1.214 -6.707 1.123 1.00 98.50 107 ALA A CA 1
ATOM 836 C C . ALA A 1 107 ? 1.456 -6.017 -0.234 1.00 98.50 107 ALA A C 1
ATOM 838 O O . ALA A 1 107 ? 1.746 -6.687 -1.226 1.00 98.50 107 ALA A O 1
ATOM 839 N N . ALA A 1 108 ? 1.400 -4.683 -0.281 1.00 98.69 108 ALA A N 1
ATOM 840 C CA . ALA A 1 108 ? 1.648 -3.910 -1.493 1.00 98.69 108 ALA A CA 1
ATOM 841 C C . ALA A 1 108 ? 3.065 -4.133 -2.038 1.00 98.69 108 ALA A C 1
ATOM 843 O O . ALA A 1 108 ? 3.227 -4.338 -3.240 1.00 98.69 108 ALA A O 1
ATOM 844 N N . ARG A 1 109 ? 4.080 -4.169 -1.162 1.00 98.38 109 ARG A N 1
ATOM 845 C CA . ARG A 1 109 ? 5.474 -4.480 -1.528 1.00 98.38 109 ARG A CA 1
ATOM 846 C C . ARG A 1 109 ? 5.572 -5.787 -2.305 1.00 98.38 109 ARG A C 1
ATOM 848 O O . ARG A 1 109 ? 6.198 -5.815 -3.360 1.00 98.38 109 ARG A O 1
ATOM 855 N N . GLU A 1 110 ? 4.921 -6.834 -1.809 1.00 98.44 110 GLU A N 1
ATOM 856 C CA . GLU A 1 110 ? 4.950 -8.154 -2.438 1.00 98.44 110 GLU A CA 1
ATOM 857 C C . GLU A 1 110 ? 4.168 -8.188 -3.754 1.00 98.44 110 GLU A C 1
ATOM 859 O O . GLU A 1 110 ? 4.653 -8.743 -4.738 1.00 98.44 110 GLU A O 1
ATOM 864 N N . VAL A 1 111 ? 2.992 -7.554 -3.822 1.00 98.44 111 VAL A N 1
ATOM 865 C CA . VAL A 1 111 ? 2.202 -7.484 -5.066 1.00 98.44 111 VAL A CA 1
ATOM 866 C C . VAL A 1 111 ? 2.971 -6.749 -6.166 1.00 98.44 111 VAL A C 1
ATOM 868 O O . VAL A 1 111 ? 3.037 -7.236 -7.299 1.00 98.44 111 VAL A O 1
ATOM 871 N N . VAL A 1 112 ? 3.586 -5.606 -5.846 1.00 98.38 112 VAL A N 1
ATOM 872 C CA . VAL A 1 112 ? 4.381 -4.826 -6.806 1.00 98.38 112 VAL A CA 1
ATOM 873 C C . VAL A 1 112 ? 5.616 -5.607 -7.248 1.00 98.38 112 VAL A C 1
ATOM 875 O O . VAL A 1 112 ? 5.853 -5.732 -8.454 1.00 98.38 112 VAL A O 1
ATOM 878 N N . LEU A 1 113 ? 6.353 -6.200 -6.305 1.00 98.50 113 LEU A N 1
ATOM 879 C CA . LEU A 1 113 ? 7.529 -7.013 -6.604 1.00 98.50 113 LEU A CA 1
ATOM 880 C C . LEU A 1 113 ? 7.169 -8.195 -7.509 1.00 98.50 113 LEU A C 1
ATOM 882 O O . LEU A 1 113 ? 7.781 -8.385 -8.558 1.00 98.50 113 LEU A O 1
ATOM 886 N N . ALA A 1 114 ? 6.142 -8.964 -7.145 1.00 98.38 114 ALA A N 1
ATOM 887 C CA . ALA A 1 114 ? 5.723 -10.137 -7.899 1.00 98.38 114 ALA A CA 1
ATOM 888 C C . ALA A 1 114 ? 5.236 -9.774 -9.308 1.00 98.38 114 ALA A C 1
ATOM 890 O O . ALA A 1 114 ? 5.552 -10.478 -10.271 1.00 98.38 114 ALA A O 1
ATOM 891 N N . THR A 1 115 ? 4.475 -8.690 -9.454 1.00 97.81 115 THR A N 1
ATOM 892 C CA . THR A 1 115 ? 3.920 -8.304 -10.758 1.00 97.81 115 THR A CA 1
ATOM 893 C C . THR A 1 115 ? 5.014 -7.780 -11.686 1.00 97.81 115 THR A C 1
ATOM 895 O O . THR A 1 115 ? 5.110 -8.215 -12.832 1.00 97.81 115 THR A O 1
ATOM 898 N N . THR A 1 116 ? 5.899 -6.916 -11.183 1.00 97.75 116 THR A N 1
ATOM 899 C CA . THR A 1 116 ? 7.010 -6.357 -11.975 1.00 97.75 116 THR A CA 1
ATOM 900 C C . THR A 1 116 ? 8.117 -7.372 -12.256 1.00 97.75 116 THR A C 1
ATOM 902 O O . THR A 1 116 ? 8.754 -7.287 -13.299 1.00 97.75 116 THR A O 1
ATOM 905 N N . ALA A 1 117 ? 8.289 -8.404 -11.421 1.00 97.50 117 ALA A N 1
ATOM 906 C CA . ALA A 1 117 ? 9.219 -9.505 -11.693 1.00 97.50 117 ALA A CA 1
ATOM 907 C C . ALA A 1 117 ? 8.866 -10.343 -12.934 1.00 97.50 117 ALA A C 1
ATOM 909 O O . ALA A 1 117 ? 9.675 -11.149 -13.386 1.00 97.50 117 ALA A O 1
ATOM 910 N N . ARG A 1 118 ? 7.656 -10.173 -13.476 1.00 96.44 118 ARG A N 1
ATOM 911 C CA . ARG A 1 118 ? 7.203 -10.797 -14.728 1.00 96.44 118 ARG A CA 1
ATOM 912 C C . ARG A 1 118 ? 7.290 -9.842 -15.924 1.00 96.44 118 ARG A C 1
ATOM 914 O O . ARG A 1 118 ? 6.873 -10.210 -17.019 1.00 96.44 118 ARG A O 1
ATOM 921 N N . GLY A 1 119 ? 7.781 -8.623 -15.709 1.00 94.56 119 GLY A N 1
ATOM 922 C CA . GLY A 1 119 ? 8.002 -7.626 -16.746 1.00 94.56 119 GLY A CA 1
ATOM 923 C C . GLY A 1 119 ? 9.403 -7.707 -17.370 1.00 94.56 119 GLY A C 1
ATOM 924 O O . GLY A 1 119 ? 10.231 -8.518 -16.956 1.00 94.56 119 GLY A O 1
ATOM 925 N N . PRO A 1 120 ? 9.675 -6.873 -18.388 1.00 94.12 120 PRO A N 1
ATOM 926 C CA . PRO A 1 120 ? 10.935 -6.899 -19.135 1.00 94.12 120 PRO A CA 1
ATOM 927 C C . PRO A 1 120 ? 12.102 -6.179 -18.434 1.00 94.12 120 PRO A C 1
ATOM 929 O O . PRO A 1 120 ? 13.242 -6.307 -18.874 1.00 94.12 120 PRO A O 1
ATOM 932 N N . PHE A 1 121 ? 11.840 -5.426 -17.362 1.00 94.44 121 PHE A N 1
ATOM 933 C CA . PHE A 1 121 ? 12.835 -4.659 -16.601 1.00 94.44 121 PHE A CA 1
ATOM 934 C C . PHE A 1 121 ? 13.040 -5.246 -15.194 1.00 94.44 121 PHE A C 1
ATOM 936 O O . PHE A 1 121 ? 12.187 -6.012 -14.734 1.00 94.44 121 PHE A O 1
ATOM 943 N N . PRO A 1 122 ? 14.119 -4.877 -14.472 1.00 93.62 122 PRO A N 1
ATOM 944 C CA . PRO A 1 122 ? 14.348 -5.345 -13.107 1.00 93.62 122 PRO A CA 1
ATOM 945 C C . PRO A 1 122 ? 13.119 -5.175 -12.191 1.00 93.62 122 PRO A C 1
ATOM 947 O O . PRO A 1 122 ? 12.442 -4.147 -12.275 1.00 93.62 122 PRO A O 1
ATOM 950 N N . PRO A 1 123 ? 12.822 -6.152 -11.311 1.00 96.00 123 PRO A N 1
ATOM 951 C CA . PRO A 1 123 ? 11.679 -6.077 -10.406 1.00 96.00 123 PRO A CA 1
ATOM 952 C C . PRO A 1 123 ? 11.735 -4.842 -9.499 1.00 96.00 123 PRO A C 1
ATOM 954 O O . PRO A 1 123 ? 12.795 -4.476 -8.990 1.00 96.00 123 PRO A O 1
ATOM 957 N N . VAL A 1 124 ? 10.578 -4.234 -9.240 1.00 97.19 124 VAL A N 1
ATOM 958 C CA . VAL A 1 124 ? 10.455 -3.073 -8.356 1.00 97.19 124 VAL A CA 1
ATOM 959 C C . VAL A 1 124 ? 10.218 -3.544 -6.926 1.00 97.19 124 VAL A C 1
ATOM 961 O O . VAL A 1 124 ? 9.143 -4.035 -6.589 1.00 97.19 124 VAL A O 1
ATOM 964 N N . LEU A 1 125 ? 11.216 -3.344 -6.066 1.00 97.31 125 LEU A N 1
ATOM 965 C CA . LEU A 1 125 ? 11.076 -3.481 -4.620 1.00 97.31 125 LEU A CA 1
ATOM 966 C C . LEU A 1 125 ? 10.830 -2.101 -4.011 1.00 97.31 125 LEU A C 1
ATOM 968 O O . LEU A 1 125 ? 11.716 -1.250 -4.043 1.00 97.31 125 LEU A O 1
ATOM 972 N N . LEU A 1 126 ? 9.647 -1.878 -3.436 1.00 98.00 126 LEU A N 1
ATOM 973 C CA . LEU A 1 126 ? 9.355 -0.600 -2.783 1.00 98.00 126 LEU A CA 1
ATOM 974 C C . LEU A 1 126 ? 10.300 -0.366 -1.581 1.00 98.00 126 LEU A C 1
ATOM 976 O O . LEU A 1 126 ? 10.693 -1.333 -0.913 1.00 98.00 126 LEU A O 1
ATOM 980 N N . PRO A 1 127 ? 10.662 0.885 -1.248 1.00 97.44 127 PRO A N 1
ATOM 981 C CA . PRO A 1 127 ? 11.405 1.212 -0.028 1.00 97.44 127 PRO A CA 1
ATOM 982 C C . PRO A 1 127 ? 10.531 1.045 1.222 1.00 97.44 127 PRO A C 1
ATOM 984 O O . PRO A 1 127 ? 9.323 0.829 1.121 1.00 97.44 127 PRO A O 1
ATOM 987 N N . ALA A 1 128 ? 11.130 1.069 2.412 1.00 96.00 128 ALA A N 1
ATOM 988 C CA . ALA A 1 128 ? 10.347 1.123 3.646 1.00 96.00 128 ALA A CA 1
ATOM 989 C C . ALA A 1 128 ? 9.622 2.473 3.736 1.00 96.00 128 ALA A C 1
ATOM 991 O O . ALA A 1 128 ? 10.220 3.493 3.415 1.00 96.00 128 ALA A O 1
ATOM 992 N N . GLU A 1 129 ? 8.373 2.455 4.200 1.00 94.31 129 GLU A N 1
ATOM 993 C CA . GLU A 1 129 ? 7.549 3.651 4.378 1.00 94.31 129 GLU A CA 1
ATOM 994 C C . GLU A 1 129 ? 7.143 3.763 5.847 1.00 94.31 129 GLU A C 1
ATOM 996 O O . GLU A 1 129 ? 6.863 2.752 6.500 1.00 94.31 129 GLU A O 1
ATOM 1001 N N . VAL A 1 130 ? 7.131 4.985 6.377 1.00 94.81 130 VAL A N 1
ATOM 1002 C CA . VAL A 1 130 ? 6.707 5.268 7.752 1.00 94.81 130 VAL A CA 1
ATOM 1003 C C . VAL A 1 130 ? 5.407 6.056 7.708 1.00 94.81 130 VAL A C 1
ATOM 1005 O O . VAL A 1 130 ? 5.375 7.177 7.215 1.00 94.81 130 VAL A O 1
ATOM 1008 N N . PHE A 1 131 ? 4.348 5.491 8.284 1.00 96.31 131 PHE A N 1
ATOM 1009 C CA . PHE A 1 131 ? 3.050 6.155 8.391 1.00 96.31 131 PHE A CA 1
ATOM 1010 C C . PHE A 1 131 ? 2.918 6.831 9.762 1.00 96.31 131 PHE A C 1
ATOM 1012 O O . PHE A 1 131 ? 2.872 6.126 10.770 1.00 96.31 131 PHE A O 1
ATOM 1019 N N . PRO A 1 132 ? 2.880 8.167 9.871 1.00 93.69 132 PRO A N 1
ATOM 1020 C CA . PRO A 1 132 ? 2.700 8.823 11.161 1.00 93.69 132 PRO A CA 1
ATOM 1021 C C . PRO A 1 132 ? 1.279 8.586 11.715 1.00 93.69 132 PRO A C 1
ATOM 1023 O O . PRO A 1 132 ? 0.316 8.534 10.947 1.00 93.69 132 PRO A O 1
ATOM 1026 N N . PRO A 1 133 ? 1.113 8.439 13.043 1.00 93.38 133 PRO A N 1
ATOM 1027 C CA . PRO A 1 133 ? -0.204 8.486 13.668 1.00 93.38 133 PRO A CA 1
ATOM 1028 C C . PRO A 1 133 ? -0.882 9.834 13.395 1.00 93.38 133 PRO A C 1
ATOM 1030 O O . PRO A 1 133 ? -0.259 10.885 13.530 1.00 93.38 133 PRO A O 1
ATOM 1033 N N . GLU A 1 134 ? -2.162 9.797 13.053 1.00 92.62 134 GLU A N 1
ATOM 1034 C CA . GLU A 1 134 ? -2.999 10.956 12.749 1.00 92.62 134 GLU A CA 1
ATOM 1035 C C . GLU A 1 134 ? -4.265 10.857 13.604 1.00 92.62 134 GLU A C 1
ATOM 1037 O O . GLU A 1 134 ? -4.639 9.771 14.047 1.00 92.62 134 GLU A O 1
ATOM 1042 N N . VAL A 1 135 ? -4.906 11.990 13.882 1.00 90.31 135 VAL A N 1
ATOM 1043 C CA . VAL A 1 135 ? -6.211 12.003 14.552 1.00 90.31 135 VAL A CA 1
ATOM 1044 C C . VAL A 1 135 ? -7.271 11.968 13.465 1.00 90.31 135 VAL A C 1
ATOM 1046 O O . VAL A 1 135 ? -7.232 12.794 12.559 1.00 90.31 135 VAL A O 1
ATOM 1049 N N . LEU A 1 136 ? -8.195 11.013 13.552 1.00 88.06 136 LEU A N 1
ATOM 1050 C CA . LEU A 1 136 ? -9.290 10.905 12.594 1.00 88.06 136 LEU A CA 1
ATOM 1051 C C . LEU A 1 136 ? -10.452 11.801 13.021 1.00 88.06 136 LEU A C 1
ATOM 1053 O O . LEU A 1 136 ? -10.835 11.805 14.196 1.00 88.06 136 LEU A O 1
ATOM 1057 N N . ASP A 1 137 ? -11.026 12.517 12.064 1.00 83.50 137 ASP A N 1
ATOM 1058 C CA . ASP A 1 137 ? -12.275 13.245 12.254 1.00 83.50 137 ASP A CA 1
ATOM 1059 C C . ASP A 1 137 ? -13.435 12.268 12.032 1.00 83.50 137 ASP A C 1
ATOM 1061 O O . ASP A 1 137 ? -13.682 11.827 10.912 1.00 83.50 137 ASP A O 1
ATOM 1065 N N . ASP A 1 138 ? -14.135 11.897 13.108 1.00 71.00 138 ASP A N 1
ATOM 1066 C CA . ASP A 1 138 ? -15.233 10.917 13.043 1.00 71.00 138 ASP A CA 1
ATOM 1067 C C . ASP A 1 138 ? -16.445 11.433 12.229 1.00 71.00 138 ASP A C 1
ATOM 1069 O O . ASP A 1 138 ? -17.284 10.637 11.814 1.00 71.00 138 ASP A O 1
ATOM 1073 N N . ASP A 1 139 ? -16.507 12.744 11.962 1.00 64.31 139 ASP A N 1
ATOM 1074 C CA . ASP A 1 139 ? -17.540 13.413 11.157 1.00 64.31 139 ASP A CA 1
ATOM 1075 C C . ASP A 1 139 ? -17.165 13.553 9.664 1.00 64.31 139 ASP A C 1
ATOM 1077 O O . ASP A 1 139 ? -17.905 14.167 8.892 1.00 64.31 139 ASP A O 1
ATOM 1081 N N . ALA A 1 140 ? -16.012 13.025 9.233 1.00 59.34 140 ALA A N 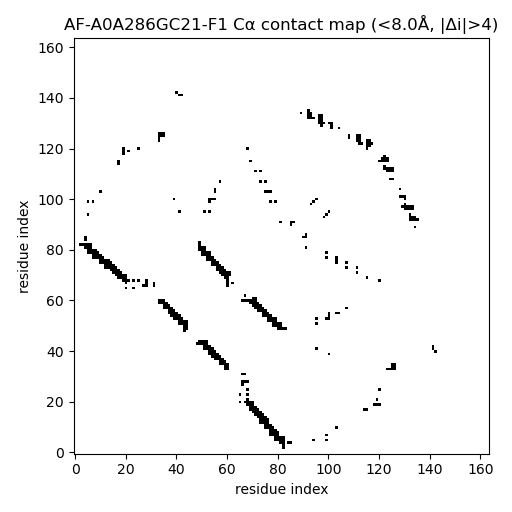1
ATOM 1082 C CA . ALA A 1 140 ? -15.606 13.074 7.832 1.00 59.34 140 ALA A CA 1
ATOM 1083 C C . ALA A 1 140 ? -16.519 12.180 6.973 1.00 59.34 140 ALA A C 1
ATOM 1085 O O . ALA A 1 140 ? -16.577 10.961 7.146 1.00 59.34 140 ALA A O 1
ATOM 1086 N N . GLU A 1 141 ? -17.241 12.793 6.034 1.00 52.66 141 GLU A N 1
ATOM 1087 C CA . GLU A 1 141 ? -18.115 12.082 5.102 1.00 52.66 141 GLU A CA 1
ATOM 1088 C C . GLU A 1 141 ? -17.276 11.116 4.237 1.00 52.66 141 GLU A C 1
ATOM 1090 O O . GLU A 1 141 ? -16.208 11.509 3.751 1.00 52.66 141 GLU A O 1
ATOM 1095 N N . PRO A 1 142 ? -17.699 9.848 4.050 1.00 53.62 142 PRO A N 1
ATOM 1096 C CA . PRO A 1 142 ? -16.947 8.903 3.235 1.00 53.62 142 PRO A CA 1
ATOM 1097 C C . PRO A 1 142 ? -16.756 9.470 1.828 1.00 53.62 142 PRO A C 1
ATOM 1099 O O . PRO A 1 142 ? -17.706 9.965 1.217 1.00 53.62 142 PRO A O 1
ATOM 1102 N N . ALA A 1 143 ? -15.526 9.386 1.313 1.00 53.44 143 ALA A N 1
ATOM 1103 C CA . ALA A 1 143 ? -15.219 9.857 -0.030 1.00 53.44 143 ALA A CA 1
ATOM 1104 C C . ALA A 1 143 ? -16.197 9.222 -1.041 1.00 53.44 143 ALA A C 1
ATOM 1106 O O . ALA A 1 143 ? -16.448 8.011 -0.965 1.00 53.44 143 ALA A O 1
ATOM 1107 N N . PRO A 1 144 ? -16.772 10.011 -1.969 1.00 45.44 144 PRO A N 1
ATOM 1108 C CA . PRO A 1 144 ? -17.706 9.482 -2.948 1.00 45.44 144 PRO A CA 1
ATOM 1109 C C . PRO A 1 144 ? -17.033 8.361 -3.753 1.00 45.44 144 PRO A C 1
ATOM 1111 O O . PRO A 1 144 ? -15.826 8.435 -4.013 1.00 45.44 144 PRO A O 1
ATOM 1114 N N . PRO A 1 145 ? -17.783 7.319 -4.154 1.00 46.00 145 PRO A N 1
ATOM 1115 C CA . PRO A 1 145 ? -17.226 6.245 -4.962 1.00 46.00 145 PRO A CA 1
ATOM 1116 C C . PRO A 1 145 ? -16.572 6.827 -6.227 1.00 46.00 145 PRO A C 1
ATOM 1118 O O . PRO A 1 145 ? -17.091 7.806 -6.779 1.00 46.00 145 PRO A O 1
ATOM 1121 N N . PRO A 1 146 ? -15.442 6.256 -6.692 1.00 51.78 146 PRO A N 1
ATOM 1122 C CA . PRO A 1 146 ? -14.776 6.738 -7.891 1.00 51.78 146 PRO A CA 1
ATOM 1123 C C . PRO A 1 146 ? -15.774 6.797 -9.049 1.00 51.78 146 PRO A C 1
ATOM 1125 O O . PRO A 1 146 ? -16.531 5.850 -9.269 1.00 51.78 146 PRO A O 1
ATOM 1128 N N . ALA A 1 147 ? -15.791 7.920 -9.769 1.00 61.56 147 ALA A N 1
ATOM 1129 C CA . ALA A 1 147 ? -16.686 8.106 -10.903 1.00 61.56 147 ALA A CA 1
ATOM 1130 C C . ALA A 1 147 ? -16.484 6.973 -11.920 1.00 61.56 147 ALA A C 1
ATOM 1132 O O . ALA A 1 147 ? -15.352 6.699 -12.327 1.00 61.56 147 ALA A O 1
ATOM 1133 N N . GLU A 1 148 ? -17.577 6.320 -12.330 1.00 53.28 148 GLU A N 1
ATOM 1134 C CA . GLU A 1 148 ? -17.522 5.282 -13.359 1.00 53.28 148 GLU A CA 1
ATOM 1135 C C . GLU A 1 148 ? -16.824 5.831 -14.617 1.00 53.28 148 GLU A C 1
ATOM 1137 O O . GLU A 1 148 ? -17.125 6.953 -15.051 1.00 53.28 148 GLU A O 1
ATOM 1142 N N . PRO A 1 149 ? -15.891 5.074 -15.230 1.00 53.44 149 PRO A N 1
ATOM 1143 C CA . PRO A 1 149 ? -15.249 5.507 -16.459 1.00 53.44 149 PRO A CA 1
ATOM 1144 C C . PRO A 1 149 ? -16.322 5.750 -17.520 1.00 53.44 149 PRO A C 1
AT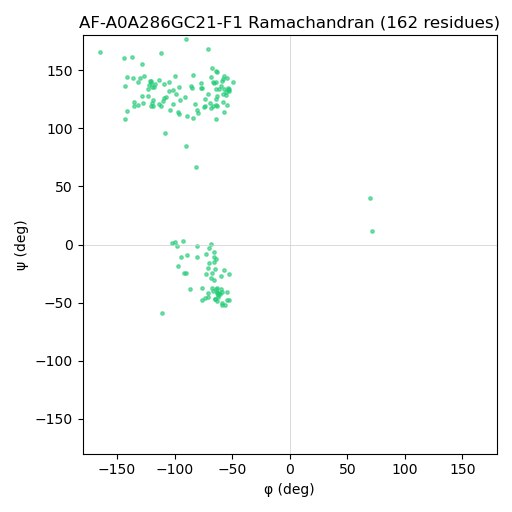OM 1146 O O . PRO A 1 149 ? -17.121 4.868 -17.839 1.00 53.44 149 PRO A O 1
ATOM 1149 N N . SER A 1 150 ? -16.347 6.973 -18.057 1.00 55.28 150 SER A N 1
ATOM 1150 C CA . SER A 1 150 ? -17.320 7.368 -19.075 1.00 55.28 150 SER A CA 1
ATOM 1151 C C . SER A 1 150 ? -17.286 6.381 -20.248 1.00 55.28 150 SER A C 1
ATOM 1153 O O . SER A 1 150 ? -16.198 6.062 -20.739 1.00 55.28 150 SER A O 1
ATOM 1155 N N . PRO A 1 151 ? -18.448 5.894 -20.727 1.00 61.31 151 PRO A N 1
ATOM 1156 C CA . PRO A 1 151 ? -18.483 4.917 -21.803 1.00 61.31 151 PRO A CA 1
ATOM 1157 C C . PRO A 1 151 ? -17.793 5.478 -23.055 1.00 61.31 151 PRO A C 1
ATOM 1159 O O . PRO A 1 151 ? -17.960 6.663 -23.371 1.00 61.31 151 PRO A O 1
ATOM 1162 N N . PRO A 1 152 ? -17.032 4.649 -23.793 1.00 60.38 152 PRO A N 1
ATOM 1163 C CA . PRO A 1 152 ? -16.282 5.107 -24.952 1.00 60.38 152 PRO A CA 1
ATOM 1164 C C . PRO A 1 152 ? -17.226 5.741 -25.976 1.00 60.38 152 PRO A C 1
ATOM 1166 O O . PRO A 1 152 ?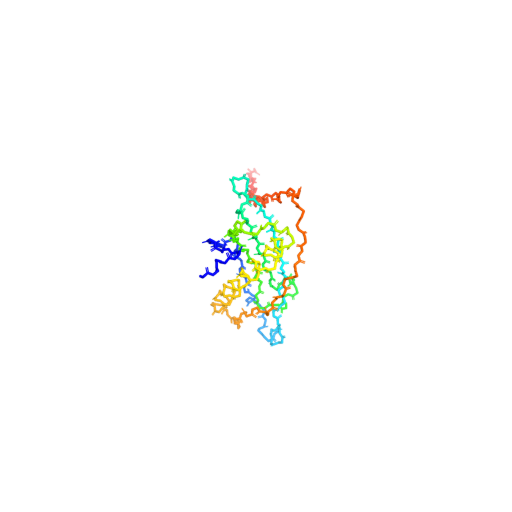 -18.254 5.166 -26.353 1.00 60.38 152 PRO A O 1
ATOM 1169 N N . ALA A 1 153 ? -16.872 6.948 -26.424 1.00 66.94 153 ALA A N 1
ATOM 1170 C CA . ALA A 1 153 ? -17.655 7.705 -27.389 1.00 66.94 153 ALA A CA 1
ATOM 1171 C C . ALA A 1 153 ? -17.913 6.857 -28.645 1.00 66.94 153 ALA A C 1
ATOM 1173 O O . ALA A 1 153 ? -16.985 6.423 -29.330 1.00 66.94 153 ALA A O 1
ATOM 1174 N N . ARG A 1 1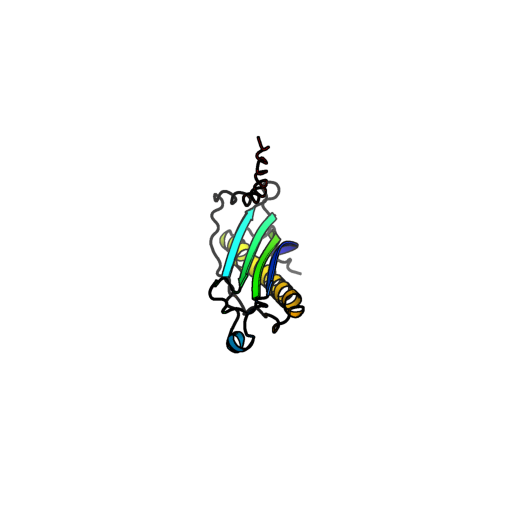54 ? -19.195 6.617 -28.957 1.00 58.69 154 ARG A N 1
ATOM 1175 C CA . ARG A 1 154 ? -19.596 5.865 -30.154 1.00 58.69 154 ARG A CA 1
ATOM 1176 C C . ARG A 1 154 ? -18.991 6.512 -31.408 1.00 58.69 154 ARG A C 1
ATOM 1178 O O . ARG A 1 154 ? -19.160 7.719 -31.605 1.00 58.69 154 ARG A O 1
ATOM 1185 N N . PRO A 1 155 ? -18.360 5.735 -32.308 1.00 57.72 155 PRO A N 1
ATOM 1186 C CA . PRO A 1 155 ? -17.793 6.287 -33.528 1.00 57.72 155 PRO A CA 1
ATOM 1187 C C . PRO A 1 155 ? -18.906 6.868 -34.410 1.00 57.72 155 PRO A C 1
ATOM 1189 O O . PRO A 1 155 ? -19.883 6.194 -34.753 1.00 57.72 155 PRO A O 1
ATOM 1192 N N . ARG A 1 156 ? -18.761 8.143 -34.791 1.00 58.53 156 ARG A N 1
ATOM 1193 C CA . ARG A 1 156 ? -19.670 8.825 -35.724 1.00 58.53 156 ARG A CA 1
ATOM 1194 C C . ARG A 1 156 ? -19.578 8.142 -37.092 1.00 58.53 156 ARG A C 1
ATOM 1196 O O . ARG A 1 156 ? -18.587 8.297 -37.803 1.00 58.53 156 ARG A O 1
ATOM 1203 N N . ARG A 1 157 ? -20.624 7.405 -37.483 1.00 56.69 157 ARG A N 1
ATOM 1204 C CA . ARG A 1 157 ? -20.788 6.887 -38.853 1.00 56.69 157 ARG A CA 1
ATOM 1205 C C . ARG A 1 157 ? -20.754 8.057 -39.844 1.00 56.69 157 ARG A C 1
ATOM 1207 O O . ARG A 1 157 ? -21.665 8.884 -39.857 1.00 56.69 157 ARG A O 1
ATOM 1214 N N . LYS A 1 158 ? -19.722 8.114 -40.691 1.00 53.66 158 LYS A N 1
ATOM 1215 C CA . LYS A 1 158 ? -19.684 9.010 -41.856 1.00 53.66 158 LYS A CA 1
ATOM 1216 C C . LYS A 1 158 ? -20.798 8.590 -42.823 1.00 53.66 158 LYS A C 1
ATOM 1218 O O . LYS A 1 158 ? -20.819 7.449 -43.277 1.00 53.66 158 LYS A O 1
ATOM 1223 N N . ARG A 1 159 ? -21.737 9.495 -43.124 1.00 49.59 159 ARG A N 1
ATOM 1224 C CA . ARG A 1 159 ? -22.703 9.312 -44.218 1.00 49.59 159 ARG A CA 1
ATOM 1225 C C . ARG A 1 159 ? -21.936 9.337 -45.541 1.00 49.59 159 ARG A C 1
ATOM 1227 O O . ARG A 1 159 ? -21.288 10.334 -45.848 1.00 49.59 159 ARG A O 1
ATOM 1234 N N . ALA A 1 160 ? -22.006 8.244 -46.295 1.00 52.94 160 ALA A N 1
ATOM 1235 C CA . ALA A 1 160 ? -21.564 8.204 -47.682 1.00 52.94 160 ALA A CA 1
ATOM 1236 C C . ALA A 1 160 ? -22.436 9.163 -48.511 1.00 52.94 160 ALA A C 1
ATOM 1238 O O . ALA A 1 160 ? -23.664 9.110 -48.429 1.00 52.94 160 ALA A O 1
ATOM 1239 N N . LYS A 1 161 ? -21.799 10.061 -49.270 1.00 46.78 161 LYS A N 1
ATOM 1240 C CA . LYS A 1 161 ? -22.454 10.832 -50.332 1.00 46.78 161 LYS A CA 1
ATOM 1241 C C . LYS A 1 161 ? -22.699 9.881 -51.502 1.00 46.78 161 LYS A C 1
ATOM 1243 O O . LYS A 1 161 ? -21.741 9.318 -52.022 1.00 46.78 161 LYS A O 1
ATOM 1248 N N . ALA A 1 162 ? -23.964 9.696 -51.867 1.00 46.12 162 ALA A N 1
ATOM 1249 C CA . ALA A 1 162 ? -24.345 9.122 -53.147 1.00 46.12 162 ALA A CA 1
ATOM 1250 C C . ALA A 1 162 ? -24.191 10.198 -54.231 1.00 46.12 162 ALA A C 1
ATOM 1252 O O . ALA A 1 162 ? -24.544 11.357 -54.005 1.00 46.12 162 ALA A O 1
ATOM 1253 N N . SER A 1 163 ? -23.590 9.780 -55.337 1.00 47.94 163 SER A N 1
ATOM 1254 C CA . SER A 1 163 ? -23.334 10.531 -56.560 1.00 47.94 163 SER A CA 1
ATOM 1255 C C . SER A 1 163 ? -24.620 10.873 -57.314 1.00 47.94 163 SER A C 1
ATOM 1257 O O . SER A 1 163 ? -25.576 10.099 -57.258 1.00 47.94 163 SER A O 1
ATOM 1259 N N . ASP A 1 164 ? -24.575 11.976 -58.056 1.00 49.03 164 ASP A N 1
ATOM 1260 C CA . ASP A 1 164 ? -25.300 12.186 -59.314 1.00 49.03 164 ASP A CA 1
ATOM 1261 C C . ASP A 1 164 ? -24.241 12.589 -60.354 1.00 49.03 164 ASP A C 1
ATOM 1263 O O . ASP A 1 164 ? -23.379 13.428 -59.978 1.00 49.03 164 ASP A O 1
#

InterPro domains:
  IPR003708 Bacterial protein export chaperone SecB [PF02556] (6-126)
  IPR003708 Bacterial protein export chaperone SecB [PTHR36918] (5-127)
  IPR035958 SecB-like superfamily [G3DSA:3.10.420.10] (1-131)
  IPR035958 SecB-like superfamily [SSF54611] (8-127)

Sequence (164 aa):
MTASRLLLEHYFVEELSVAANVDADPAVFADWRPEPATERDYASSPDDPRLHQVRLTVTVGHDDSGAAPYRVRLALRGIFRIDPSVEDKRLRDGLLTNTAPSILYGAAREVVLATTARGPFPPVLLPAEVFPPEVLDDDAEPAPPPAEPSPPARPRRKRAKASD

Solvent-accessible surface area (backbone atoms only — not comparable to full-atom values): 10146 Å² total; per-residue (Å²): 132,85,78,66,65,66,40,78,78,51,69,48,79,76,41,82,46,80,44,70,47,81,89,55,67,71,76,71,39,76,83,57,74,76,62,74,47,77,47,78,48,75,44,71,41,93,89,40,90,44,35,34,39,41,34,40,35,42,35,29,42,87,56,90,82,67,62,39,65,43,36,36,40,37,29,37,41,34,40,32,36,50,34,88,88,63,77,51,62,69,60,47,26,27,44,56,45,20,50,48,47,51,54,51,46,56,54,46,36,51,54,46,25,60,58,33,58,74,50,98,55,83,54,48,69,65,69,93,82,88,56,67,66,48,85,75,66,90,82,64,76,72,78,77,74,80,77,76,80,75,77,79,78,76,82,80,79,78,79,80,82,82,85,134

Organism: NCBI:txid414052

Secondary structure (DSSP, 8-state):
-PPPSEEEEEEEEEEEEEEE-TTS-GGGGTT----EEEEEEEEE-SS-TTEEEEEEEEEE---TTS-SSEEEEEEEEEEEEE-TT---HHHHHHIIIIIHHHHHHHHHHHHHHHHHTTSSS----PPP---------TTPPPPPPPPPPPPPPPP--PPPPPP-

pLDDT: mean 86.75, std 16.19, range [45.44, 98.75]